Protein AF-A0A7X3M8R5-F1 (afdb_monomer_lite)

Secondary structure (DSSP, 8-state):
-----TTSSSSS----S-TTEEEEEE-SSS-SEEEEE--SSHHHHHHHHHS-S--S-----------S--PPP-HHHHHH---TT-

Radius of gyration: 16.8 Å; chains: 1; bounding box: 35×26×43 Å

Foldseek 3Di:
DDLPPVPPDDDDDPPPPDPQFVDWDQDPDPDGIDTHGHDPDPVVVVVVVPPPPSDPDDDDDDDPDDPDDDDDDPVVCVVVVPDPVD

Sequence (86 aa):
MQCHIGWLFPGQRARSSHQEIVDCYNASGGYDYLLKIIAPTISMFQDLMEDDIGIEKFASRIVLRQPYPQRGEPLNVIAHGVASWK

Structure (mmCIF, N/CA/C/O backbone):
data_AF-A0A7X3M8R5-F1
#
_entry.id   AF-A0A7X3M8R5-F1
#
loop_
_atom_site.group_PDB
_atom_site.id
_atom_site.type_symbol
_atom_site.label_atom_id
_atom_site.label_alt_id
_atom_site.label_comp_id
_atom_site.label_asym_id
_atom_site.label_entity_id
_atom_site.label_seq_id
_atom_site.pdbx_PDB_ins_code
_atom_site.Cartn_x
_atom_site.Cartn_y
_atom_site.Cartn_z
_atom_site.occupancy
_atom_site.B_iso_or_equiv
_atom_site.auth_seq_id
_atom_site.auth_comp_id
_atom_site.auth_asym_id
_atom_site.auth_atom_id
_atom_site.pdbx_PDB_model_num
ATOM 1 N N . MET A 1 1 ? -5.705 13.193 -19.827 1.00 32.62 1 MET A N 1
ATOM 2 C CA . MET A 1 1 ? -5.138 11.878 -20.182 1.00 32.62 1 MET A CA 1
ATOM 3 C C . MET A 1 1 ? -5.432 10.972 -19.016 1.00 32.62 1 MET A C 1
ATOM 5 O O . MET A 1 1 ? -5.046 11.288 -17.904 1.00 32.62 1 MET A O 1
ATOM 9 N N . GLN A 1 2 ? -6.300 9.999 -19.255 1.00 30.56 2 GLN A N 1
ATOM 10 C CA . GLN A 1 2 ? -6.945 9.179 -18.243 1.00 30.56 2 GLN A CA 1
ATOM 11 C C . GLN A 1 2 ? -6.153 7.876 -18.189 1.00 30.56 2 GLN A C 1
ATOM 13 O O . GLN A 1 2 ? -6.057 7.189 -19.204 1.00 30.56 2 GLN A O 1
ATOM 18 N N . CYS A 1 3 ? -5.531 7.592 -17.046 1.00 31.72 3 CYS A N 1
ATOM 19 C CA . CYS A 1 3 ? -4.873 6.318 -16.794 1.00 31.72 3 CYS A CA 1
ATOM 20 C C . CYS A 1 3 ? -5.940 5.224 -16.959 1.00 31.72 3 CYS A C 1
ATOM 22 O O . CYS A 1 3 ? -6.854 5.109 -16.139 1.00 31.72 3 CYS A O 1
ATOM 24 N N . HIS A 1 4 ? -5.906 4.505 -18.082 1.00 36.88 4 HIS A N 1
ATOM 25 C CA . HIS A 1 4 ? -6.882 3.479 -18.438 1.00 36.88 4 HIS A CA 1
ATOM 26 C C . HIS A 1 4 ? -6.615 2.210 -17.612 1.00 36.88 4 HIS A C 1
ATOM 28 O O . HIS A 1 4 ? -6.264 1.162 -18.140 1.00 36.88 4 HIS A O 1
ATOM 34 N N . ILE A 1 5 ? -6.869 2.263 -16.301 1.00 46.09 5 ILE A N 1
ATOM 35 C CA . ILE A 1 5 ? -7.233 1.063 -15.534 1.00 46.09 5 ILE A CA 1
ATOM 36 C C . ILE A 1 5 ? -8.686 0.746 -15.917 1.00 46.09 5 ILE A C 1
ATOM 38 O O . ILE A 1 5 ? -9.642 0.980 -15.184 1.00 46.09 5 ILE A O 1
ATOM 42 N N . GLY A 1 6 ? -8.869 0.283 -17.155 1.00 40.59 6 GLY A N 1
ATOM 43 C CA . GLY A 1 6 ? -10.162 0.032 -17.799 1.00 40.59 6 GLY A CA 1
ATOM 44 C C . GLY A 1 6 ? -10.942 -1.164 -17.243 1.00 40.59 6 GLY A C 1
ATOM 45 O O . GLY A 1 6 ? -11.743 -1.741 -17.968 1.00 40.59 6 GLY A O 1
ATOM 46 N N . TRP A 1 7 ? -10.723 -1.552 -15.985 1.00 39.28 7 TRP A N 1
ATOM 47 C CA . TRP A 1 7 ? -11.347 -2.727 -15.366 1.00 39.28 7 TRP A CA 1
ATOM 48 C C . TRP A 1 7 ? -12.136 -2.427 -14.087 1.00 39.28 7 TRP A C 1
ATOM 50 O O . TRP A 1 7 ? -12.641 -3.353 -13.448 1.00 39.28 7 TRP A O 1
ATOM 60 N N . LEU A 1 8 ? -12.296 -1.157 -13.704 1.00 41.62 8 LEU A N 1
ATOM 61 C CA . LEU A 1 8 ? -13.047 -0.801 -12.502 1.00 41.62 8 LEU A CA 1
ATOM 62 C C . LEU A 1 8 ? -14.513 -0.443 -12.832 1.00 41.62 8 LEU A C 1
ATOM 64 O O . LEU A 1 8 ? -14.899 0.719 -12.883 1.00 41.62 8 LEU A O 1
ATOM 68 N N . PHE A 1 9 ? -15.304 -1.516 -12.984 1.00 36.88 9 PHE A N 1
ATOM 69 C CA . PHE A 1 9 ? -16.777 -1.637 -12.933 1.00 36.88 9 PHE A CA 1
ATOM 70 C C . PHE A 1 9 ? -17.550 -1.433 -14.260 1.00 36.88 9 PHE A C 1
ATOM 72 O O . PHE A 1 9 ? -17.542 -0.343 -14.821 1.00 36.88 9 PHE A O 1
ATOM 79 N N . PRO A 1 10 ? -18.265 -2.477 -14.749 1.00 36.16 10 PRO A N 1
ATOM 80 C CA . PRO A 1 10 ? -19.390 -3.056 -14.009 1.00 36.16 10 PRO A CA 1
ATOM 81 C C . PRO A 1 10 ? -19.372 -4.597 -13.949 1.00 36.16 10 PRO A C 1
ATOM 83 O O . PRO A 1 10 ? -19.437 -5.279 -14.965 1.00 36.16 10 PRO A O 1
ATOM 86 N N . GLY A 1 11 ? -19.371 -5.147 -12.731 1.00 35.34 11 GLY A N 1
ATOM 87 C CA . GLY A 1 11 ? -19.580 -6.580 -12.488 1.00 35.34 11 GLY A CA 1
ATOM 88 C C . GLY A 1 11 ? -18.290 -7.388 -12.331 1.00 35.34 11 GLY A C 1
ATOM 89 O O . GLY A 1 11 ? -17.678 -7.789 -13.303 1.00 35.34 11 GLY A O 1
ATOM 90 N N . GLN A 1 12 ? -17.912 -7.614 -11.071 1.00 45.38 12 GLN A N 1
ATOM 91 C CA . GLN A 1 12 ? -17.058 -8.680 -10.522 1.00 45.38 12 GLN A CA 1
ATOM 92 C C . GLN A 1 12 ? -16.067 -9.446 -11.439 1.00 45.38 12 GLN A C 1
ATOM 94 O O . GLN A 1 12 ? -16.449 -10.109 -12.397 1.00 45.38 12 GLN A O 1
ATOM 99 N N . ARG A 1 13 ? -14.826 -9.558 -10.924 1.00 37.88 13 ARG A N 1
ATOM 100 C CA . ARG A 1 13 ? -13.692 -10.422 -11.338 1.00 37.88 13 ARG A CA 1
ATOM 101 C C . ARG A 1 13 ? -12.692 -9.845 -12.345 1.00 37.88 13 ARG A C 1
ATOM 103 O O . ARG A 1 13 ? -12.155 -10.581 -13.162 1.00 37.88 13 ARG A O 1
ATOM 110 N N . ALA A 1 14 ? -12.281 -8.596 -12.168 1.00 41.88 14 ALA A N 1
ATOM 111 C CA . ALA A 1 14 ? -10.885 -8.265 -12.450 1.00 41.88 14 ALA A CA 1
ATOM 112 C C . ALA A 1 14 ? -10.058 -8.679 -11.224 1.00 41.88 14 ALA A C 1
ATOM 114 O O . ALA A 1 14 ? -9.740 -7.869 -10.359 1.00 41.88 14 ALA A O 1
ATOM 115 N N . ARG A 1 15 ? -9.801 -9.988 -11.086 1.00 41.53 15 ARG A N 1
ATOM 116 C CA . ARG A 1 15 ? -8.699 -10.450 -10.237 1.00 41.53 15 ARG A CA 1
ATOM 117 C C . ARG A 1 15 ? -7.475 -9.782 -10.850 1.00 41.53 15 ARG A C 1
ATOM 119 O O . ARG A 1 15 ? -7.230 -10.021 -12.030 1.00 41.53 15 ARG A O 1
ATOM 126 N N . SER A 1 16 ? -6.815 -8.891 -10.112 1.00 52.09 16 SER A N 1
ATOM 127 C CA . SER A 1 16 ? -5.531 -8.318 -10.512 1.00 52.09 16 SER A CA 1
ATOM 128 C C . SER A 1 16 ? -4.714 -9.441 -11.144 1.00 52.09 16 SER A C 1
ATOM 130 O O . SER A 1 16 ? -4.617 -10.524 -10.562 1.00 52.09 16 SER A O 1
ATOM 132 N N . SER A 1 17 ? -4.226 -9.241 -12.371 1.00 58.38 17 SER A N 1
ATOM 133 C CA . SER A 1 17 ? -3.491 -10.273 -13.121 1.00 58.38 17 SER A CA 1
ATOM 134 C C . SER A 1 17 ? -2.350 -10.874 -12.287 1.00 58.38 17 SER A C 1
ATOM 136 O O . SER A 1 17 ? -1.990 -12.034 -12.464 1.00 58.38 17 SER A O 1
ATOM 138 N N . HIS A 1 18 ? -1.879 -10.091 -11.315 1.00 70.44 18 HIS A N 1
ATOM 139 C CA . HIS A 1 18 ? -0.837 -10.382 -10.350 1.00 70.44 18 HIS A CA 1
ATOM 140 C C . HIS A 1 18 ? -1.428 -10.560 -8.946 1.00 70.44 18 HIS A C 1
ATOM 142 O O . HIS A 1 18 ? -2.044 -9.643 -8.393 1.00 70.44 18 HIS A O 1
ATOM 148 N N . GLN A 1 19 ? -1.227 -11.742 -8.360 1.00 81.69 19 GLN A N 1
ATOM 149 C CA . GLN A 1 19 ? -1.636 -12.049 -6.981 1.00 81.69 19 GLN A CA 1
ATOM 150 C C . GLN A 1 19 ? -0.806 -11.277 -5.946 1.00 81.69 19 GLN A C 1
ATOM 152 O O . GLN A 1 19 ? -1.211 -11.136 -4.795 1.00 81.69 19 GLN A O 1
ATOM 157 N N . GLU A 1 20 ? 0.343 -10.767 -6.376 1.00 85.06 20 GLU A N 1
ATOM 158 C CA . GLU A 1 20 ? 1.270 -9.933 -5.631 1.00 85.06 20 GLU A CA 1
ATOM 159 C C . GLU A 1 20 ? 0.628 -8.597 -5.236 1.00 85.06 20 GLU A C 1
ATOM 161 O O . GLU A 1 20 ? 0.961 -8.051 -4.184 1.00 85.06 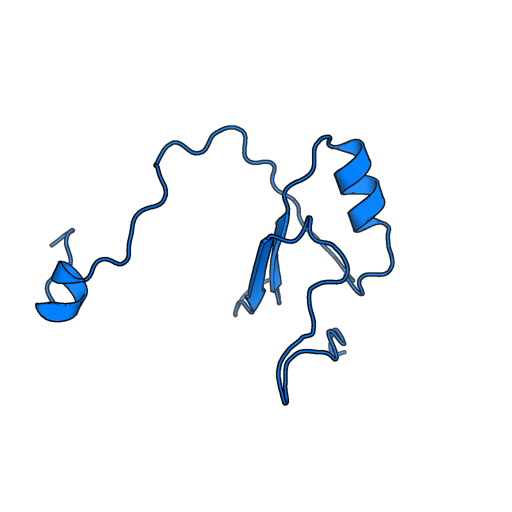20 GLU A O 1
ATOM 166 N N . ILE A 1 21 ? -0.317 -8.078 -6.034 1.00 86.19 21 ILE A N 1
ATOM 167 C CA . ILE A 1 21 ? -1.106 -6.884 -5.699 1.00 86.19 21 ILE A CA 1
ATOM 168 C C . ILE A 1 21 ? -2.239 -7.309 -4.762 1.00 86.19 21 ILE A C 1
ATOM 170 O O . ILE A 1 21 ? -3.302 -7.753 -5.203 1.00 86.19 21 ILE A O 1
ATOM 174 N N . VAL A 1 22 ? -2.002 -7.165 -3.459 1.00 88.19 22 VAL A N 1
ATOM 175 C CA . VAL A 1 22 ? -2.932 -7.616 -2.414 1.00 88.19 22 VAL A CA 1
ATOM 176 C C . VAL A 1 22 ? -3.975 -6.568 -2.037 1.00 88.19 22 VAL A C 1
ATOM 178 O O . VAL A 1 22 ? -5.052 -6.931 -1.579 1.00 88.19 22 VAL A O 1
ATOM 181 N N . ASP A 1 23 ? -3.681 -5.283 -2.251 1.00 86.88 23 ASP A N 1
ATOM 182 C CA . ASP A 1 23 ? -4.636 -4.193 -2.067 1.00 86.88 23 ASP A CA 1
ATOM 183 C C . ASP A 1 23 ? -4.448 -3.121 -3.152 1.00 86.88 23 ASP A C 1
ATOM 185 O O . ASP A 1 23 ? -3.321 -2.803 -3.541 1.00 86.88 23 ASP A O 1
ATOM 189 N N . CYS A 1 24 ? -5.552 -2.525 -3.604 1.00 86.19 24 CYS A N 1
ATOM 190 C CA . CYS A 1 24 ? -5.565 -1.406 -4.543 1.00 86.19 24 CYS A CA 1
ATOM 191 C C . CYS A 1 24 ? -6.632 -0.399 -4.114 1.00 86.19 24 CYS A C 1
ATOM 193 O O . CYS A 1 24 ? -7.804 -0.748 -3.968 1.00 86.19 24 CYS A O 1
ATOM 195 N N . TYR A 1 25 ? -6.220 0.851 -3.921 1.00 84.88 25 TYR A N 1
ATOM 196 C CA . TYR A 1 25 ? -7.096 1.938 -3.508 1.00 84.88 25 TYR A CA 1
ATOM 197 C C . TYR A 1 25 ? -7.016 3.067 -4.522 1.00 84.88 25 TYR A C 1
ATOM 199 O O . TYR A 1 25 ? -5.924 3.526 -4.853 1.00 84.88 25 TYR A O 1
ATOM 207 N N . ASN A 1 26 ? -8.168 3.547 -4.982 1.00 84.31 26 ASN A N 1
ATOM 208 C CA . ASN A 1 26 ? -8.232 4.833 -5.660 1.00 84.31 26 ASN A CA 1
ATOM 209 C C . ASN A 1 26 ? -8.143 5.935 -4.598 1.00 84.31 26 ASN A C 1
ATOM 211 O O . ASN A 1 26 ? -8.888 5.911 -3.615 1.00 84.31 26 ASN A O 1
ATOM 215 N N . ALA A 1 27 ? -7.204 6.859 -4.770 1.00 83.19 27 ALA A N 1
ATOM 216 C CA . ALA A 1 27 ? -6.966 7.936 -3.823 1.00 83.19 27 ALA A CA 1
ATOM 217 C C . ALA A 1 27 ? -7.148 9.287 -4.514 1.00 83.19 27 ALA A C 1
ATOM 219 O O . ALA A 1 27 ? -6.659 9.513 -5.614 1.00 83.19 27 ALA A O 1
ATOM 220 N N . SER A 1 28 ? -7.826 10.217 -3.847 1.00 83.12 28 SER A N 1
ATOM 221 C CA . SER A 1 28 ? -7.818 11.621 -4.253 1.00 83.12 28 SER A CA 1
ATOM 222 C C . SER A 1 28 ? -6.541 12.294 -3.738 1.00 83.12 28 SER A C 1
ATOM 224 O O . SER A 1 28 ? -6.275 12.238 -2.535 1.00 83.12 28 SER A O 1
ATOM 226 N N . GLY A 1 29 ? -5.767 12.962 -4.599 1.00 81.44 29 GLY A N 1
ATOM 227 C CA . GLY A 1 29 ? -4.561 13.692 -4.190 1.00 81.44 29 GLY A CA 1
ATOM 228 C C . GLY A 1 29 ? -3.481 13.736 -5.272 1.00 81.44 29 GLY A C 1
ATOM 229 O O . GLY A 1 29 ? -3.786 13.783 -6.455 1.00 81.44 29 GLY A O 1
ATOM 230 N N . GLY A 1 30 ? -2.207 13.735 -4.860 1.00 79.88 30 GLY A N 1
ATOM 231 C CA . GLY A 1 30 ? -1.048 13.781 -5.769 1.00 79.88 30 GLY A CA 1
ATOM 232 C C . GLY A 1 30 ? -0.743 12.479 -6.527 1.00 79.88 30 GLY A C 1
ATOM 233 O O . GLY A 1 30 ? 0.255 12.432 -7.238 1.00 79.88 30 GLY A O 1
ATOM 234 N N . TYR A 1 31 ? -1.561 11.439 -6.351 1.00 81.81 31 TYR A N 1
ATOM 235 C CA . TYR A 1 31 ? -1.473 10.147 -7.037 1.00 81.81 31 TYR A CA 1
ATOM 236 C C . TYR A 1 31 ? -2.891 9.597 -7.226 1.00 81.81 31 TYR A C 1
ATOM 238 O O . TYR A 1 31 ? -3.718 9.782 -6.335 1.00 81.81 31 TYR A O 1
ATOM 246 N N . ASP A 1 32 ? -3.147 8.894 -8.331 1.00 81.50 32 ASP A N 1
ATOM 247 C CA . ASP A 1 32 ? -4.469 8.327 -8.642 1.00 81.50 32 ASP A CA 1
ATOM 248 C C . ASP A 1 32 ? -4.757 7.019 -7.885 1.00 81.50 32 ASP A C 1
ATOM 250 O O . ASP A 1 32 ? -5.899 6.725 -7.521 1.00 81.50 32 ASP A O 1
ATOM 254 N N . TYR A 1 33 ? -3.714 6.220 -7.639 1.00 84.19 33 TYR A N 1
ATOM 255 C CA . TYR A 1 33 ? -3.829 4.896 -7.034 1.00 84.19 33 TYR A CA 1
ATOM 256 C C . TYR A 1 33 ? -2.733 4.636 -6.002 1.00 84.19 33 TYR A C 1
ATOM 258 O O . TYR A 1 33 ? -1.576 5.020 -6.178 1.00 84.19 33 TYR A O 1
ATOM 266 N N . LEU A 1 34 ? -3.106 3.925 -4.939 1.00 87.38 34 LEU A N 1
ATOM 267 C CA . LEU A 1 34 ? -2.200 3.356 -3.952 1.00 87.38 34 LEU A CA 1
ATOM 268 C C . LEU A 1 34 ? -2.296 1.831 -4.013 1.00 87.38 34 LEU A C 1
ATOM 270 O O . LEU A 1 34 ? -3.360 1.258 -3.775 1.00 87.38 34 LEU A O 1
ATOM 274 N N . LEU A 1 35 ? -1.170 1.184 -4.304 1.00 87.38 35 LEU A N 1
ATOM 275 C CA . LEU A 1 35 ? -1.058 -0.269 -4.392 1.00 87.38 35 LEU A CA 1
ATOM 276 C C . LEU A 1 35 ? -0.266 -0.804 -3.202 1.00 87.38 35 LEU A C 1
ATOM 278 O O . LEU A 1 35 ? 0.784 -0.260 -2.849 1.00 87.38 35 LEU A O 1
ATOM 282 N N . LYS A 1 36 ? -0.738 -1.902 -2.613 1.00 89.25 36 LYS A N 1
ATOM 283 C CA . LYS A 1 36 ? 0.058 -2.719 -1.698 1.00 89.25 36 LYS A CA 1
ATOM 284 C C . LYS A 1 36 ? 0.483 -3.979 -2.433 1.00 89.25 36 LYS A C 1
ATOM 286 O O . LYS A 1 36 ? -0.358 -4.791 -2.812 1.00 89.25 36 LYS A O 1
ATOM 291 N N . ILE A 1 37 ? 1.790 -4.126 -2.611 1.00 89.12 37 ILE A N 1
ATOM 292 C CA . ILE A 1 37 ? 2.392 -5.258 -3.310 1.00 89.12 37 ILE A CA 1
ATOM 293 C C . ILE A 1 37 ? 3.207 -6.078 -2.313 1.00 89.12 37 ILE A C 1
ATOM 295 O O . ILE A 1 37 ? 3.969 -5.521 -1.520 1.00 89.12 37 ILE A O 1
ATOM 299 N N . ILE A 1 38 ? 3.040 -7.397 -2.350 1.00 90.50 38 ILE A N 1
ATOM 300 C CA . ILE A 1 38 ? 3.856 -8.353 -1.606 1.00 90.50 38 ILE A CA 1
ATOM 301 C C . ILE A 1 38 ? 4.648 -9.170 -2.621 1.00 90.50 38 ILE A C 1
ATOM 303 O O . ILE A 1 38 ? 4.071 -9.924 -3.397 1.00 90.50 38 ILE A O 1
ATOM 307 N N . ALA A 1 39 ? 5.971 -9.027 -2.585 1.00 91.25 39 ALA A N 1
ATOM 308 C CA . ALA A 1 39 ? 6.895 -9.764 -3.436 1.00 91.25 39 ALA A CA 1
ATOM 309 C C . ALA A 1 39 ? 7.993 -10.428 -2.582 1.00 91.25 39 ALA A C 1
ATOM 311 O O . ALA A 1 39 ? 8.387 -9.858 -1.559 1.00 91.25 39 ALA A O 1
ATOM 312 N N . PRO A 1 40 ? 8.518 -11.603 -2.983 1.00 91.31 40 PRO A N 1
ATOM 313 C CA . PRO A 1 40 ? 9.590 -12.280 -2.249 1.00 91.31 40 PRO A CA 1
ATOM 314 C C . PRO A 1 40 ? 10.913 -11.503 -2.229 1.00 91.31 40 PRO A C 1
ATOM 316 O O . PRO A 1 40 ? 11.668 -11.591 -1.262 1.00 91.31 40 PRO A O 1
ATOM 319 N N . THR A 1 41 ? 11.214 -10.759 -3.298 1.00 92.31 41 THR A N 1
ATOM 320 C CA . THR A 1 41 ? 12.458 -9.992 -3.456 1.00 92.31 41 THR A CA 1
ATOM 321 C C . THR A 1 41 ? 12.199 -8.654 -4.145 1.00 92.31 41 THR A C 1
ATOM 323 O O . THR A 1 41 ? 11.180 -8.462 -4.809 1.00 92.31 41 THR A O 1
ATOM 326 N N . ILE A 1 42 ? 13.151 -7.724 -4.008 1.00 90.44 42 ILE A N 1
ATOM 327 C CA . ILE A 1 42 ? 13.100 -6.424 -4.694 1.00 90.44 42 ILE A CA 1
ATOM 328 C C . ILE A 1 42 ? 13.180 -6.606 -6.214 1.00 90.44 42 ILE A C 1
ATOM 330 O O . ILE A 1 42 ? 12.493 -5.890 -6.929 1.00 90.44 42 ILE A O 1
ATOM 334 N N . SER A 1 43 ? 13.966 -7.569 -6.704 1.00 92.19 43 SER A N 1
ATOM 335 C CA . SER A 1 43 ? 14.082 -7.843 -8.141 1.00 92.19 43 SER A CA 1
ATOM 336 C C . SER A 1 43 ? 12.744 -8.266 -8.743 1.00 92.19 43 SER A C 1
ATOM 338 O O . SER A 1 43 ? 12.305 -7.658 -9.703 1.00 92.19 43 SER A O 1
ATOM 340 N N . MET A 1 44 ? 12.023 -9.194 -8.103 1.00 89.69 44 MET A N 1
ATOM 341 C CA . MET A 1 44 ? 10.692 -9.596 -8.581 1.00 89.69 44 MET A CA 1
ATOM 342 C C . MET A 1 44 ? 9.676 -8.449 -8.522 1.00 89.69 44 MET A C 1
ATOM 344 O O . MET A 1 44 ? 8.770 -8.378 -9.344 1.00 89.69 44 MET A O 1
ATOM 348 N N . PHE A 1 45 ? 9.813 -7.545 -7.547 1.00 89.06 45 PHE A N 1
ATOM 349 C CA . PHE A 1 45 ? 9.020 -6.319 -7.524 1.00 89.06 45 PHE A CA 1
ATOM 350 C C . PHE A 1 45 ? 9.365 -5.401 -8.704 1.00 89.06 45 PHE A C 1
ATOM 352 O O . PHE A 1 45 ? 8.457 -4.840 -9.300 1.00 89.06 45 PHE A O 1
ATOM 359 N N . GLN A 1 46 ? 10.645 -5.242 -9.046 1.00 87.69 46 GLN A N 1
ATOM 360 C CA . GLN A 1 46 ? 11.064 -4.435 -10.195 1.00 87.69 46 GLN A CA 1
ATOM 361 C C . GLN A 1 46 ? 10.535 -5.025 -11.502 1.00 87.69 46 GLN A C 1
ATOM 363 O O . GLN A 1 46 ? 9.906 -4.292 -12.254 1.00 87.69 46 GLN A O 1
ATOM 368 N N . ASP A 1 47 ? 10.670 -6.338 -11.697 1.00 88.50 47 ASP A N 1
ATOM 369 C CA . ASP A 1 47 ? 10.136 -7.042 -12.869 1.00 88.50 47 ASP A CA 1
ATOM 370 C C . ASP A 1 47 ? 8.618 -6.813 -13.011 1.00 88.50 47 ASP A C 1
ATOM 372 O O . ASP A 1 47 ? 8.121 -6.527 -14.096 1.00 88.50 47 ASP A O 1
ATOM 376 N N . LEU A 1 48 ? 7.876 -6.859 -11.895 1.00 84.06 48 LEU A N 1
ATOM 377 C CA . LEU A 1 48 ? 6.435 -6.584 -11.864 1.00 84.06 48 LEU A CA 1
ATOM 378 C C . LEU A 1 48 ? 6.088 -5.128 -12.219 1.00 84.06 48 LEU A C 1
ATOM 380 O O . LEU A 1 48 ? 5.023 -4.866 -12.769 1.00 84.06 48 LEU A O 1
ATOM 384 N N . MET A 1 49 ? 6.947 -4.174 -11.860 1.00 80.69 49 MET A N 1
ATOM 385 C CA . MET A 1 49 ? 6.736 -2.749 -12.139 1.00 80.69 49 MET A CA 1
ATOM 386 C C . MET A 1 49 ? 7.150 -2.353 -13.560 1.00 80.69 49 MET A C 1
ATOM 388 O O . MET A 1 49 ? 6.689 -1.322 -14.048 1.00 80.69 49 MET A O 1
ATOM 392 N N . GLU A 1 50 ? 8.036 -3.127 -14.187 1.00 80.56 50 GLU A N 1
ATOM 393 C CA . GLU A 1 50 ? 8.422 -2.979 -15.593 1.00 80.56 50 GLU A CA 1
ATOM 394 C C . GLU A 1 50 ? 7.410 -3.620 -16.552 1.00 80.56 50 GLU A C 1
ATOM 396 O O . GLU A 1 50 ? 7.375 -3.256 -17.728 1.00 80.56 50 GLU A O 1
ATOM 401 N N . ASP A 1 51 ? 6.573 -4.538 -16.058 1.00 75.50 51 ASP A N 1
ATOM 402 C CA . ASP A 1 51 ? 5.435 -5.066 -16.807 1.00 75.50 51 ASP A CA 1
ATOM 403 C C . ASP 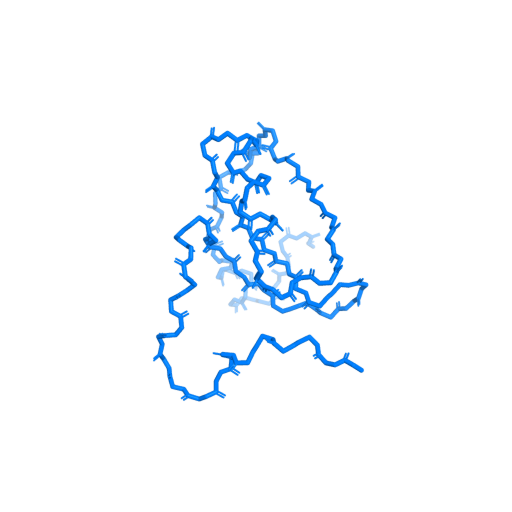A 1 51 ? 4.456 -3.934 -17.174 1.00 75.50 51 ASP A C 1
ATOM 405 O O . ASP A 1 51 ? 4.295 -2.964 -16.430 1.00 75.50 51 ASP A O 1
ATOM 409 N N . ASP A 1 52 ? 3.795 -4.032 -18.332 1.00 63.50 52 ASP A N 1
ATOM 410 C CA . ASP A 1 52 ? 2.914 -2.979 -18.864 1.00 63.50 52 ASP A CA 1
ATOM 411 C C . ASP A 1 52 ? 1.552 -2.953 -18.145 1.00 63.50 52 ASP A C 1
ATOM 413 O O . ASP A 1 52 ? 0.480 -3.166 -18.712 1.00 63.50 52 ASP A O 1
ATOM 417 N N . ILE A 1 53 ? 1.592 -2.686 -16.840 1.00 68.00 53 ILE A N 1
ATOM 418 C CA . ILE A 1 53 ? 0.428 -2.552 -15.960 1.00 68.00 53 ILE A CA 1
ATOM 419 C C . ILE A 1 53 ? -0.248 -1.176 -16.084 1.00 68.00 53 ILE A C 1
ATOM 421 O O . ILE A 1 53 ? -1.141 -0.849 -15.300 1.00 68.00 53 ILE A O 1
ATOM 425 N N . GLY A 1 54 ? 0.150 -0.363 -17.072 1.00 67.31 54 GLY A N 1
ATOM 426 C CA . GLY A 1 54 ? -0.434 0.951 -17.345 1.00 67.31 54 GLY A CA 1
ATOM 427 C C . GLY A 1 54 ? -0.074 2.023 -16.312 1.00 67.31 54 GLY A C 1
ATOM 428 O O . GLY A 1 54 ? -0.841 2.963 -16.113 1.00 67.31 54 GLY A O 1
ATOM 429 N N . ILE A 1 55 ? 1.068 1.892 -15.630 1.00 74.75 55 ILE A N 1
ATOM 430 C CA . ILE A 1 55 ? 1.557 2.881 -14.663 1.00 74.75 55 ILE A CA 1
ATOM 431 C C . ILE A 1 55 ? 2.456 3.895 -15.375 1.00 74.75 55 ILE A C 1
ATOM 433 O O . ILE A 1 55 ? 3.581 3.588 -15.748 1.00 74.75 55 ILE A O 1
ATOM 437 N N . GLU A 1 56 ? 1.985 5.137 -15.515 1.00 74.50 56 GLU A N 1
ATOM 438 C CA . GLU A 1 56 ? 2.780 6.211 -16.132 1.00 74.50 56 GLU A CA 1
ATOM 439 C C . GLU A 1 56 ? 3.975 6.623 -15.252 1.00 74.50 56 GLU A C 1
ATOM 441 O O . GLU A 1 56 ? 5.088 6.818 -15.738 1.00 74.50 56 GLU A O 1
ATOM 446 N N . LYS A 1 57 ? 3.743 6.785 -13.941 1.00 79.19 57 LYS A N 1
ATOM 447 C CA . LYS A 1 57 ? 4.751 7.165 -12.940 1.00 79.19 57 LYS A CA 1
ATOM 448 C C . LYS A 1 57 ? 4.409 6.534 -11.601 1.00 79.19 57 LYS A C 1
ATOM 450 O O . LYS A 1 57 ? 3.256 6.568 -11.177 1.00 79.19 57 LYS A O 1
ATOM 455 N N . PHE A 1 58 ? 5.419 6.036 -10.895 1.00 82.75 58 PHE A N 1
ATOM 456 C CA . PHE A 1 58 ? 5.257 5.509 -9.544 1.00 82.75 58 PHE A CA 1
ATOM 457 C C . PHE A 1 58 ? 6.331 6.025 -8.591 1.00 82.75 58 PHE A C 1
ATOM 459 O O . PHE A 1 58 ? 7.445 6.363 -8.984 1.00 82.75 58 PHE A O 1
ATOM 466 N N . ALA A 1 59 ? 5.985 6.042 -7.307 1.00 83.25 59 ALA A N 1
ATOM 467 C CA . ALA A 1 59 ? 6.916 6.255 -6.211 1.00 83.25 59 ALA A CA 1
ATOM 468 C C . ALA A 1 59 ? 6.732 5.120 -5.195 1.00 83.25 59 ALA A C 1
ATOM 470 O O . ALA A 1 59 ? 5.737 5.078 -4.471 1.00 83.25 59 ALA A O 1
ATOM 471 N N . SER A 1 60 ? 7.678 4.181 -5.146 1.00 85.75 60 SER A N 1
ATOM 472 C CA . SER A 1 60 ? 7.611 3.021 -4.249 1.00 85.75 60 SER A CA 1
ATOM 473 C C . SER A 1 60 ? 8.224 3.316 -2.879 1.00 85.75 60 SER A C 1
ATOM 475 O O . SER A 1 60 ? 9.262 3.973 -2.780 1.00 85.75 60 SER A O 1
ATOM 477 N N . ARG A 1 61 ? 7.636 2.763 -1.812 1.00 89.62 61 ARG A N 1
ATOM 478 C CA . ARG A 1 61 ? 8.218 2.750 -0.461 1.00 89.62 61 ARG A CA 1
ATOM 479 C C . ARG A 1 61 ? 8.242 1.319 0.066 1.00 89.62 61 ARG A C 1
ATOM 481 O O . ARG A 1 61 ? 7.215 0.651 0.056 1.00 89.62 61 ARG A O 1
ATOM 488 N N . ILE A 1 62 ? 9.400 0.868 0.548 1.00 90.31 62 ILE A N 1
ATOM 489 C CA . ILE A 1 62 ? 9.566 -0.481 1.105 1.00 90.31 62 ILE A CA 1
ATOM 490 C C . ILE A 1 62 ? 9.221 -0.455 2.596 1.00 90.31 62 ILE A C 1
ATOM 492 O O . ILE A 1 62 ? 9.788 0.322 3.367 1.00 90.31 62 ILE A O 1
ATOM 496 N N . VAL A 1 63 ? 8.295 -1.317 3.011 1.00 91.19 63 VAL A N 1
ATOM 497 C CA . VAL A 1 63 ? 7.921 -1.478 4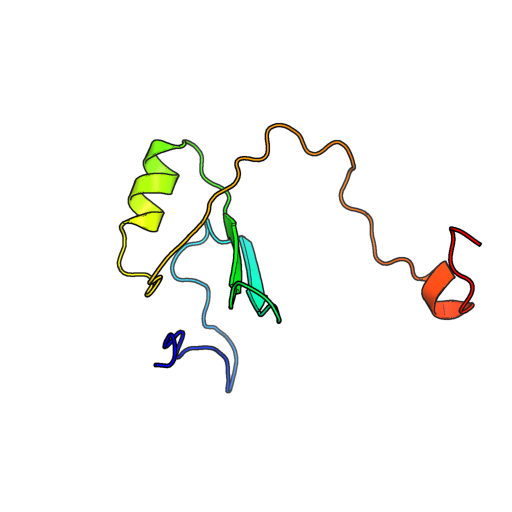.420 1.00 91.19 63 VAL A CA 1
ATOM 498 C C . VAL A 1 63 ? 8.921 -2.416 5.097 1.00 91.19 63 VAL A C 1
ATOM 500 O O . VAL A 1 63 ? 8.937 -3.608 4.819 1.00 91.19 63 VAL A O 1
ATOM 503 N N . LEU A 1 64 ? 9.745 -1.889 6.008 1.00 90.56 64 LEU A N 1
ATOM 504 C CA . LEU A 1 64 ? 10.743 -2.688 6.740 1.00 90.56 64 LEU A CA 1
ATOM 505 C C . LEU A 1 64 ? 10.134 -3.496 7.893 1.00 90.56 64 LEU A C 1
ATOM 507 O O . LEU A 1 64 ? 10.606 -4.576 8.233 1.00 90.56 64 LEU A O 1
ATOM 511 N N . ARG A 1 65 ? 9.097 -2.950 8.533 1.00 88.88 65 ARG A N 1
ATOM 512 C CA . ARG A 1 65 ? 8.391 -3.585 9.646 1.00 88.88 65 ARG A CA 1
ATOM 513 C C . ARG A 1 65 ? 6.970 -3.054 9.711 1.00 88.88 65 ARG A C 1
ATOM 515 O O . ARG A 1 65 ? 6.760 -1.855 9.555 1.00 88.88 65 ARG A O 1
ATOM 522 N N . GLN A 1 66 ? 6.019 -3.930 10.021 1.00 85.00 66 GLN A N 1
ATOM 523 C CA . GLN A 1 66 ? 4.674 -3.529 10.421 1.00 85.00 66 GLN A CA 1
ATOM 524 C C . GLN A 1 66 ? 4.633 -3.458 11.959 1.00 85.00 66 GLN A C 1
ATOM 526 O O . GLN A 1 66 ? 4.564 -4.499 12.612 1.00 85.00 66 GLN A O 1
ATOM 531 N N . PRO A 1 67 ? 4.768 -2.267 12.576 1.00 84.12 67 PRO A N 1
ATOM 532 C CA . PRO A 1 67 ? 4.873 -2.155 14.033 1.00 84.12 67 PRO A CA 1
ATOM 533 C C . PRO A 1 67 ? 3.564 -2.496 14.751 1.00 84.12 67 PRO A C 1
ATOM 535 O O . PRO A 1 67 ? 3.593 -2.884 15.915 1.00 84.12 67 PRO A O 1
ATOM 538 N N . TYR A 1 68 ? 2.430 -2.377 14.058 1.00 83.00 68 TYR A N 1
ATOM 539 C CA . TYR A 1 68 ? 1.116 -2.707 14.590 1.00 83.00 68 TYR A CA 1
ATOM 540 C C . TYR A 1 68 ? 0.532 -3.922 13.863 1.00 83.00 68 TYR A C 1
ATOM 542 O O . TYR A 1 68 ? 0.642 -4.008 12.636 1.00 83.00 68 TYR A O 1
ATOM 550 N N . PRO A 1 69 ? -0.120 -4.853 14.578 1.00 81.12 69 PRO A N 1
ATOM 551 C CA . PRO A 1 69 ? -0.937 -5.870 13.930 1.00 81.12 69 PRO A CA 1
ATOM 552 C C . PRO A 1 69 ? -2.099 -5.206 13.180 1.00 81.12 69 PRO A C 1
ATOM 554 O O . PRO A 1 69 ? -2.468 -4.064 13.474 1.00 81.12 69 PRO A O 1
ATOM 557 N N . GLN A 1 70 ? -2.673 -5.924 12.213 1.00 75.69 70 GLN A N 1
ATOM 558 C CA . GLN A 1 70 ? -3.874 -5.472 11.515 1.00 75.69 70 GLN A CA 1
ATOM 559 C C . GLN A 1 70 ? -4.968 -5.210 12.559 1.00 75.69 70 GLN A C 1
ATOM 561 O O . GLN A 1 70 ? -5.372 -6.116 13.288 1.00 75.69 70 GLN A O 1
ATOM 566 N N . ARG A 1 71 ? -5.386 -3.949 12.690 1.00 79.19 71 ARG A N 1
ATOM 567 C CA . ARG A 1 71 ? -6.500 -3.581 13.565 1.00 79.19 71 ARG A CA 1
ATOM 568 C C . ARG A 1 71 ? -7.795 -3.868 12.818 1.00 79.19 71 ARG A C 1
ATOM 570 O O . ARG A 1 71 ? -7.886 -3.571 11.632 1.00 79.19 71 ARG A O 1
ATOM 577 N N . GLY A 1 72 ? -8.767 -4.446 13.516 1.00 84.75 72 GLY A N 1
ATOM 578 C CA . GLY A 1 72 ? -10.134 -4.508 13.012 1.00 84.75 72 GLY A CA 1
ATOM 579 C C . GLY A 1 72 ? -10.767 -3.118 12.960 1.00 84.75 72 GLY A C 1
ATOM 580 O O . GLY A 1 72 ? -10.225 -2.150 13.505 1.00 84.75 72 GLY A O 1
ATOM 581 N N . GLU A 1 73 ? -11.937 -3.041 12.334 1.00 88.31 73 GLU A N 1
ATOM 582 C CA . GLU A 1 73 ? -12.70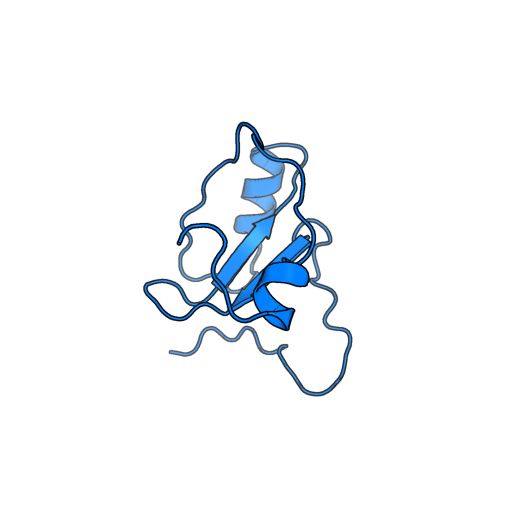4 -1.802 12.260 1.00 88.31 73 GLU A CA 1
ATOM 583 C C . GLU A 1 73 ? -13.051 -1.283 13.666 1.00 88.31 73 GLU A C 1
ATOM 585 O O . GLU A 1 73 ? -13.428 -2.071 14.543 1.00 88.31 73 GLU A O 1
ATOM 590 N N . PRO A 1 74 ? -12.954 0.033 13.920 1.00 90.62 74 PRO A N 1
ATOM 591 C CA . PRO A 1 74 ? -13.196 0.605 15.239 1.00 90.62 74 PRO A CA 1
ATOM 592 C C . PRO A 1 74 ? -14.704 0.728 15.518 1.00 90.62 74 PRO A C 1
ATOM 594 O O . PRO A 1 74 ? -15.235 1.826 15.680 1.00 90.62 74 PRO A O 1
ATOM 597 N N . LEU A 1 75 ? -15.404 -0.409 15.604 1.00 91.38 75 LEU A N 1
ATOM 598 C CA . LEU A 1 75 ? -16.867 -0.475 15.724 1.00 91.38 75 LEU A CA 1
ATOM 599 C C . LEU A 1 75 ? -17.398 0.306 16.928 1.00 91.38 75 LEU A C 1
ATOM 601 O O . LEU A 1 75 ? -18.424 0.962 16.816 1.00 91.38 75 LEU A O 1
ATOM 605 N N . ASN A 1 76 ? -16.680 0.293 18.052 1.00 88.19 76 ASN A N 1
ATOM 606 C CA . ASN A 1 76 ? -17.069 1.041 19.248 1.00 88.19 76 ASN A CA 1
ATOM 607 C C . ASN A 1 76 ? -17.046 2.566 19.012 1.00 88.19 76 ASN A C 1
ATOM 609 O O . ASN A 1 76 ? -17.961 3.278 19.412 1.00 88.19 76 ASN A O 1
ATOM 613 N N . VAL A 1 77 ? -16.024 3.067 18.310 1.00 92.25 77 VAL A N 1
ATOM 614 C CA . VAL A 1 77 ? -15.909 4.492 17.946 1.00 92.25 77 VAL A CA 1
ATOM 615 C C . VAL A 1 77 ? -17.017 4.880 16.971 1.00 92.25 77 VAL A C 1
ATOM 617 O O . VAL A 1 77 ? -17.645 5.921 17.138 1.00 92.25 77 VAL A O 1
ATOM 620 N N . ILE A 1 78 ? -17.282 4.027 15.977 1.00 90.25 78 ILE A N 1
ATOM 621 C CA . ILE A 1 78 ? -18.313 4.266 14.962 1.00 90.25 78 ILE A CA 1
ATOM 622 C C . ILE A 1 78 ? -19.712 4.243 15.594 1.00 90.25 78 ILE A C 1
ATOM 624 O O . ILE A 1 78 ? -20.509 5.138 15.335 1.00 90.25 78 ILE A O 1
ATOM 628 N N . ALA A 1 79 ? -19.999 3.258 16.449 1.00 93.12 79 ALA A N 1
ATOM 629 C CA . ALA A 1 79 ? -21.310 3.078 17.069 1.00 93.12 79 ALA A CA 1
ATOM 630 C C . ALA A 1 79 ? -21.666 4.205 18.048 1.00 93.12 79 ALA A C 1
ATOM 632 O O . ALA A 1 79 ? -22.822 4.613 18.118 1.00 93.12 79 ALA A O 1
ATOM 633 N N . HIS A 1 80 ? -20.685 4.715 18.796 1.00 91.56 80 HIS A N 1
ATOM 634 C CA . HIS A 1 80 ? -20.917 5.760 19.795 1.00 91.56 80 HIS A CA 1
ATOM 635 C C . HIS A 1 80 ? -20.623 7.178 19.290 1.00 91.56 80 HIS A C 1
ATOM 637 O O . HIS A 1 80 ? -20.962 8.140 19.972 1.00 91.56 80 HIS A O 1
ATOM 643 N N . GLY A 1 81 ? -19.994 7.334 18.120 1.00 89.19 81 GLY A N 1
ATOM 644 C CA . GLY A 1 81 ? -19.650 8.642 17.550 1.00 89.19 81 GLY A CA 1
ATOM 645 C C . GLY A 1 81 ? -18.608 9.430 18.355 1.00 89.19 81 GLY A C 1
ATOM 646 O O . GLY A 1 81 ? -18.412 10.621 18.113 1.00 89.19 81 GLY A O 1
ATOM 647 N N . VAL A 1 82 ? -17.934 8.786 19.313 1.00 88.19 82 VAL A N 1
ATOM 648 C CA . VAL A 1 82 ? -16.892 9.399 20.144 1.00 88.19 82 VAL A CA 1
ATOM 649 C C . VAL A 1 82 ? -15.535 8.903 19.668 1.00 88.19 82 VAL A C 1
ATOM 651 O O . VAL A 1 82 ? -15.230 7.713 19.736 1.00 88.19 82 VAL A O 1
ATOM 654 N N . ALA A 1 83 ? -14.722 9.832 19.171 1.00 86.38 83 ALA A N 1
ATOM 655 C CA . ALA A 1 83 ? -13.368 9.550 18.720 1.00 86.38 83 ALA A CA 1
ATOM 656 C C . ALA A 1 83 ? -12.493 9.053 19.879 1.00 86.38 83 ALA A C 1
ATOM 658 O O . ALA A 1 83 ? -12.495 9.655 20.945 1.00 86.38 83 ALA A O 1
ATOM 659 N N . SER A 1 8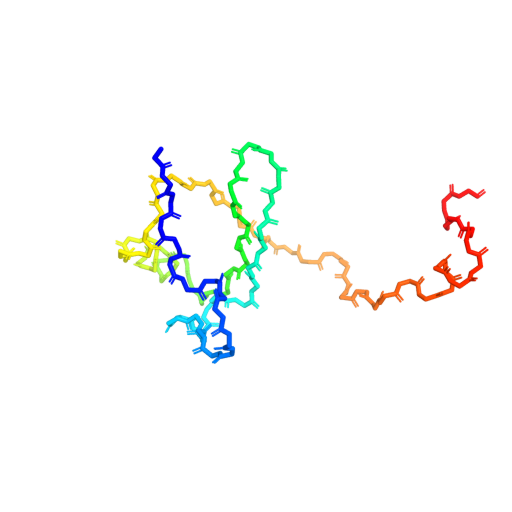4 ? -11.679 8.018 19.657 1.00 81.44 84 SER A N 1
ATOM 660 C CA . SER A 1 84 ? -10.835 7.429 20.714 1.00 81.44 84 SER A CA 1
ATOM 661 C C . SER A 1 84 ? -9.692 8.329 21.200 1.00 81.44 84 SER A C 1
ATOM 663 O O . SER A 1 84 ? -8.957 7.950 22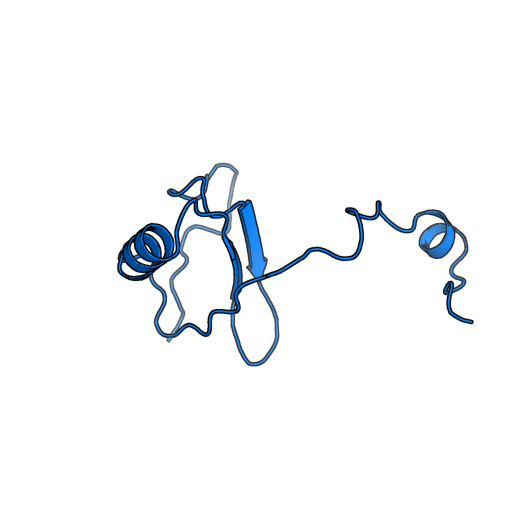.105 1.00 81.44 84 SER A O 1
ATOM 665 N N . TRP A 1 85 ? -9.463 9.455 20.527 1.00 82.56 85 TRP A N 1
ATOM 666 C CA . TRP A 1 85 ? -8.409 10.427 20.828 1.00 82.56 85 TRP A CA 1
ATOM 667 C C . TRP A 1 85 ? -8.956 11.733 21.419 1.00 82.56 85 TRP A C 1
ATOM 669 O O . TRP A 1 85 ? -8.208 12.701 21.550 1.00 82.56 85 TRP A O 1
ATOM 679 N N . LYS A 1 86 ? -10.257 11.778 21.713 1.00 70.38 86 LYS A N 1
ATOM 680 C CA . LYS A 1 86 ? -10.899 12.822 22.511 1.00 70.38 86 LYS A CA 1
ATOM 681 C C . LYS A 1 86 ? -11.222 12.257 23.885 1.00 70.38 86 LYS A C 1
ATOM 683 O O . LYS A 1 86 ? -11.113 13.044 24.845 1.00 70.38 86 LYS A O 1
#

pLDDT: mean 75.78, std 18.81, range [30.56, 93.12]